Protein AF-A0A367IW61-F1 (afdb_monomer)

Foldseek 3Di:
DVVLVVVLVVLVVLLVVLVVVLVVLVVVLVVLVVVLVVLVVVLVVLVVVLVVLVVVVVVVVVDPDDDDPVVVVVSVVVNVVSVVVNVVSVVSSVVSVVVSVVSVVVSVVSVVVSVVSVVVSVVSVVVVVVVVVPPDDPDPPVVVVVVVVVVVVVVVVPPDDDDDDDDDDDDDDD

Radius of gyration: 47.65 Å; Cα contacts (8 Å, |Δi|>4): 72; chains: 1; bounding box: 83×23×164 Å

Sequence (174 aa):
MKAWTESYQVLVQMKNNRYQQLLQHQQRIQLYEQRLSETQAKLVQVMALESREIEKWNSLVESETWVTAEEHERIHNKLQNISERRSMCMASKAQQRQDIIAEAQKAKTQMTHILGIERGLISLKKQMELLEIKPAQKRASLRKMIGLIFAFTNITHRSIAPDSIQKRIGALYQ

Nearest PDB structures (foldseek):
  5sxb-assembly1_B  TM=8.712E-01  e=8.807E-02  Homo sapiens
  7p3r-assembly1_C  TM=4.407E-01  e=1.276E+00  Vibrio cholerae O1 biovar El Tor str. N16961
  6h2e-assembly1_Q-2  TM=5.428E-01  e=9.061E+00  Aeromonas hydrophila subsp. hydrophila AL09-71

Mean predicted aligned error: 14.03 Å

pLDDT: mean 81.29, std 20.7, range [35.03, 98.19]

Organism: Rhizopus azygosporus (NCBI:txid86630)

Solvent-accessible surface area (backbone atoms only — not comparable to full-atom values): 9932 Å² total; per-residue (Å²): 112,67,70,59,55,52,52,47,51,51,46,53,52,52,39,53,55,38,51,53,53,29,52,54,33,52,54,50,38,53,51,38,51,51,52,40,52,54,40,50,54,50,40,53,53,44,52,52,53,45,51,55,53,51,51,51,52,50,54,51,73,71,39,94,61,90,73,56,71,67,59,54,50,51,52,49,55,50,52,51,54,44,51,53,53,43,52,52,39,52,53,50,45,53,50,41,53,51,52,36,53,55,37,50,52,52,29,52,52,34,52,52,50,40,55,54,42,52,53,49,48,53,52,52,50,54,52,51,52,59,55,69,73,62,80,76,83,86,67,70,58,62,61,55,52,54,54,50,54,59,52,54,61,58,62,71,72,73,77,80,81,91,79,86,89,88,82,84,84,90,79,88,77,133

Secondary structure (DSSP, 8-state):
-HHHHHHHHHHHHHHHHHHHHHHHHHHHHHHHHHHHHHHHHHHHHHHHHHHHHHHHHHHHHHS-S---HHHHHHHHHHHHHHHHHHHHHHHHHHHHHHHHHHHHHHHHHHHHHHHHHHHHHHHHHHHHHHHHSSSSSSSHHHHHHHHHHHHHHHHTTSS---------------

Structure (mmCIF, N/CA/C/O backbone):
data_AF-A0A367IW61-F1
#
_entry.id   AF-A0A367IW61-F1
#
loop_
_atom_site.group_PDB
_atom_site.id
_atom_site.type_symbol
_atom_site.label_atom_id
_atom_site.label_alt_id
_atom_site.label_comp_id
_atom_site.label_asym_id
_atom_site.label_entity_id
_atom_site.label_seq_id
_atom_site.pdbx_PDB_ins_code
_atom_site.Cartn_x
_atom_site.Cartn_y
_atom_site.Cartn_z
_atom_site.occupancy
_atom_site.B_iso_or_equiv
_atom_site.auth_seq_id
_atom_site.auth_comp_id
_atom_site.auth_asym_id
_atom_site.auth_atom_id
_atom_site.pdbx_PDB_model_num
ATOM 1 N N . MET A 1 1 ? -32.535 -2.383 35.449 1.00 61.19 1 MET A N 1
ATOM 2 C CA . MET A 1 1 ? -31.719 -3.515 34.957 1.00 61.19 1 MET A CA 1
ATOM 3 C C . MET A 1 1 ? -31.729 -3.574 33.426 1.00 61.19 1 MET A C 1
ATOM 5 O O . MET A 1 1 ? -30.655 -3.439 32.865 1.00 61.19 1 MET A O 1
ATOM 9 N N . LYS A 1 2 ? -32.899 -3.608 32.754 1.00 71.06 2 LYS A N 1
ATOM 10 C CA . LYS A 1 2 ? -33.022 -3.638 31.272 1.00 71.06 2 LYS A CA 1
ATOM 11 C C . LYS A 1 2 ? -32.171 -2.607 30.502 1.00 71.06 2 LYS A C 1
ATOM 13 O O . LYS A 1 2 ? -31.377 -3.012 29.667 1.00 71.06 2 LYS A O 1
ATOM 18 N N . ALA A 1 3 ? -32.231 -1.321 30.860 1.00 80.38 3 ALA A N 1
ATOM 19 C CA . ALA A 1 3 ? -31.487 -0.264 30.153 1.00 80.38 3 ALA A CA 1
ATOM 20 C C . ALA A 1 3 ? -29.950 -0.447 30.148 1.00 80.38 3 ALA A C 1
ATOM 22 O O . ALA A 1 3 ? -29.277 -0.093 29.180 1.00 80.38 3 ALA A O 1
ATOM 23 N N . TRP A 1 4 ? -29.380 -1.019 31.216 1.00 80.94 4 TRP A N 1
ATOM 24 C CA . TRP A 1 4 ? -27.937 -1.280 31.311 1.00 80.94 4 TRP A CA 1
ATOM 25 C C . TRP A 1 4 ? -27.525 -2.471 30.443 1.00 80.94 4 TRP A C 1
ATOM 27 O O . TRP A 1 4 ? -26.511 -2.409 29.752 1.00 80.94 4 TRP A O 1
ATOM 37 N N . THR A 1 5 ? -28.347 -3.522 30.427 1.00 83.81 5 THR A N 1
ATOM 38 C CA . THR A 1 5 ? -28.160 -4.692 29.562 1.00 83.81 5 THR A CA 1
ATOM 39 C C . THR A 1 5 ? -28.281 -4.320 28.083 1.00 83.81 5 THR A C 1
ATOM 41 O O . THR A 1 5 ? -27.445 -4.732 27.284 1.00 83.81 5 THR A O 1
ATOM 44 N N . GLU A 1 6 ? -29.263 -3.491 27.724 1.00 88.56 6 GLU A N 1
ATOM 45 C CA . GLU A 1 6 ? -29.434 -2.957 26.365 1.00 88.56 6 GLU A CA 1
ATOM 46 C C . GLU A 1 6 ? -28.215 -2.120 25.945 1.00 88.56 6 GLU A C 1
ATOM 48 O O . GLU A 1 6 ? -27.627 -2.359 24.892 1.00 88.56 6 GLU A O 1
ATOM 53 N N . SER A 1 7 ? -27.757 -1.207 26.810 1.00 88.94 7 SER A N 1
ATOM 54 C CA . SER A 1 7 ? -26.557 -0.392 26.555 1.00 88.94 7 SER A CA 1
ATOM 55 C C . SER A 1 7 ? -25.299 -1.249 26.372 1.00 88.94 7 SER A C 1
ATOM 57 O O . SER A 1 7 ? -24.471 -0.976 25.501 1.00 88.94 7 SER A O 1
ATOM 59 N N . TYR A 1 8 ? -25.158 -2.315 27.164 1.00 91.12 8 TYR A N 1
ATOM 60 C CA . TYR A 1 8 ? -24.055 -3.264 27.040 1.00 91.12 8 TYR A CA 1
ATOM 61 C C . TYR A 1 8 ? -24.084 -3.991 25.688 1.00 91.12 8 TYR A C 1
ATOM 63 O O . TYR A 1 8 ? -23.063 -4.062 25.005 1.00 91.12 8 TYR A O 1
ATOM 71 N N . GLN A 1 9 ? -25.253 -4.485 25.269 1.00 93.31 9 GLN A N 1
ATOM 72 C CA . GLN A 1 9 ? -25.423 -5.163 23.980 1.00 93.31 9 GLN A CA 1
ATOM 73 C C . GLN A 1 9 ? -25.085 -4.248 22.798 1.00 93.31 9 GLN A C 1
ATOM 75 O O . GLN A 1 9 ? -24.364 -4.671 21.892 1.00 93.31 9 GLN A O 1
ATOM 80 N N . VAL A 1 10 ? -25.524 -2.985 22.838 1.00 94.81 10 VAL A N 1
ATOM 81 C CA . VAL A 1 10 ? -25.187 -1.986 21.810 1.00 94.81 10 VAL A CA 1
ATOM 82 C C . VAL A 1 10 ? -23.674 -1.806 21.704 1.00 94.81 10 VAL A C 1
ATOM 84 O O . VAL A 1 10 ? -23.122 -1.867 20.605 1.00 94.81 10 VAL A O 1
ATOM 87 N N . LEU A 1 11 ? -22.971 -1.649 22.829 1.00 94.81 11 LEU A N 1
ATOM 88 C CA . LEU A 1 11 ? -21.514 -1.506 22.817 1.00 94.81 11 LEU A CA 1
ATOM 89 C C . LEU A 1 11 ? -20.802 -2.759 22.289 1.00 94.81 11 LEU A C 1
ATOM 91 O O . LEU A 1 11 ? -19.840 -2.633 21.531 1.00 94.81 11 LEU A O 1
ATOM 95 N N . VAL A 1 12 ? -21.275 -3.963 22.624 1.00 95.88 12 VAL A N 1
ATOM 96 C CA . VAL A 1 12 ? -20.730 -5.211 22.062 1.00 95.88 12 VAL A CA 1
ATOM 97 C C . VAL A 1 12 ? -20.906 -5.247 20.543 1.00 95.88 12 VAL A C 1
ATOM 99 O O . VAL A 1 12 ? -19.949 -5.530 19.820 1.00 95.88 12 VAL A O 1
ATOM 102 N N . GLN A 1 13 ? -22.094 -4.905 20.041 1.00 96.81 13 GLN A N 1
ATOM 103 C CA . GLN A 1 13 ? -22.363 -4.866 18.605 1.00 96.81 13 GLN A CA 1
ATOM 104 C C . GLN A 1 13 ? -21.485 -3.826 17.895 1.00 96.81 13 GLN A C 1
ATOM 106 O O . GLN A 1 13 ? -20.878 -4.125 16.865 1.00 96.81 13 GLN A O 1
ATOM 111 N N . MET A 1 14 ? -21.350 -2.626 18.467 1.00 96.44 14 MET A N 1
ATOM 112 C CA . MET A 1 14 ? -20.455 -1.592 17.945 1.00 96.44 14 MET A CA 1
ATOM 113 C C . MET A 1 14 ? -19.005 -2.075 17.902 1.00 96.44 14 MET A C 1
ATOM 115 O O . MET A 1 14 ? -18.329 -1.864 16.895 1.00 96.44 14 MET A O 1
ATOM 119 N N . LYS A 1 15 ? -18.530 -2.760 18.952 1.00 97.12 15 LYS A N 1
ATOM 120 C CA . LYS A 1 15 ? -17.179 -3.334 18.986 1.00 97.12 15 LYS A CA 1
ATOM 121 C C . LYS A 1 15 ? -16.968 -4.321 17.843 1.00 97.12 15 LYS A C 1
ATOM 123 O O . LYS A 1 15 ? -15.979 -4.213 17.122 1.00 97.12 15 LYS A O 1
ATOM 128 N N . ASN A 1 16 ? -17.909 -5.243 17.652 1.00 96.81 16 ASN A N 1
ATOM 129 C CA . ASN A 1 16 ? -17.828 -6.260 16.606 1.00 96.81 16 ASN A CA 1
ATOM 130 C C . ASN A 1 16 ? -17.791 -5.624 15.211 1.00 96.81 16 ASN A C 1
ATOM 132 O O . ASN A 1 16 ? -16.925 -5.965 14.409 1.00 96.81 16 ASN A O 1
ATOM 136 N N . ASN A 1 17 ? -18.651 -4.636 14.945 1.00 97.50 17 ASN A N 1
ATOM 137 C CA . ASN A 1 17 ? -18.653 -3.910 13.672 1.00 97.50 17 ASN A CA 1
ATOM 138 C C . ASN A 1 17 ? -17.314 -3.204 13.411 1.00 97.50 17 ASN A C 1
ATOM 140 O O . ASN A 1 17 ? -16.779 -3.258 12.304 1.00 97.50 17 ASN A O 1
ATOM 144 N N . ARG A 1 18 ? -16.742 -2.566 14.438 1.00 96.56 18 ARG A N 1
ATOM 145 C CA . ARG A 1 18 ? -15.437 -1.895 14.344 1.00 96.56 18 ARG A CA 1
ATOM 146 C C . ARG A 1 18 ? -14.298 -2.887 14.120 1.00 96.56 18 ARG A C 1
ATOM 148 O O . ARG A 1 18 ? -13.388 -2.591 13.352 1.00 96.56 18 ARG A O 1
ATOM 155 N N . TYR A 1 19 ? -14.367 -4.067 14.732 1.00 97.75 19 TYR A N 1
ATOM 156 C CA . TYR A 1 19 ? -13.390 -5.132 14.519 1.00 97.75 19 TYR A CA 1
ATOM 157 C C . TYR A 1 19 ? -13.413 -5.647 13.074 1.00 97.75 19 TYR A C 1
ATOM 159 O O . TYR A 1 19 ? -12.361 -5.798 12.459 1.00 97.75 19 TYR A O 1
ATOM 167 N N . GLN A 1 20 ? -14.602 -5.822 12.488 1.00 97.88 20 GLN A N 1
ATOM 168 C CA . GLN A 1 20 ? -14.731 -6.180 11.070 1.00 97.88 20 GLN A CA 1
ATOM 169 C C . GLN A 1 20 ? -14.131 -5.104 10.153 1.00 97.88 20 GLN A C 1
ATOM 171 O O . GLN A 1 20 ? -13.399 -5.421 9.218 1.00 97.88 20 GLN A O 1
ATOM 176 N N . GLN A 1 21 ? -14.370 -3.822 10.446 1.00 97.19 21 GLN A N 1
ATOM 177 C CA . GLN A 1 21 ? -13.751 -2.718 9.702 1.00 97.19 21 GLN A CA 1
ATOM 178 C C . GLN A 1 21 ? -12.222 -2.721 9.835 1.00 97.19 21 GLN A C 1
ATOM 180 O O . GLN A 1 21 ? -11.522 -2.530 8.842 1.00 97.19 21 GLN A O 1
ATOM 185 N N . LEU A 1 22 ? -11.695 -2.957 11.041 1.00 97.69 22 LEU A N 1
ATOM 186 C CA . LEU A 1 22 ? -10.256 -3.067 11.283 1.00 97.69 22 LEU A CA 1
ATOM 187 C C . LEU A 1 22 ? -9.634 -4.182 10.434 1.00 97.69 22 LEU A C 1
ATOM 189 O O . LEU A 1 22 ? -8.638 -3.934 9.757 1.00 97.69 22 LEU A O 1
ATOM 193 N N . LEU A 1 23 ? -10.254 -5.365 10.415 1.00 97.69 23 LEU A N 1
ATOM 194 C CA . LEU A 1 23 ? -9.794 -6.500 9.616 1.00 97.69 23 LEU A CA 1
ATOM 195 C C . LEU A 1 23 ? -9.750 -6.154 8.119 1.00 97.69 23 LEU A C 1
ATOM 197 O O . LEU A 1 23 ? -8.759 -6.429 7.447 1.00 97.69 23 LEU A O 1
ATOM 201 N N . GLN A 1 24 ? -10.781 -5.479 7.605 1.00 98.12 24 GLN A N 1
ATOM 202 C CA . GLN A 1 24 ? -10.811 -5.026 6.211 1.00 98.12 24 GLN A CA 1
ATOM 203 C C . GLN A 1 24 ? -9.682 -4.035 5.891 1.00 98.12 24 GLN A C 1
ATOM 205 O O . GLN A 1 24 ? -9.076 -4.115 4.823 1.00 98.12 24 GLN A O 1
ATOM 210 N N . HIS A 1 25 ? -9.381 -3.094 6.795 1.00 97.44 25 HIS A N 1
ATOM 211 C CA . HIS A 1 25 ? -8.249 -2.179 6.614 1.00 97.44 25 HIS A CA 1
ATOM 212 C C . HIS A 1 25 ? -6.910 -2.930 6.618 1.00 97.44 25 HIS A C 1
ATOM 214 O O . HIS A 1 25 ? -6.064 -2.660 5.771 1.00 97.44 25 HIS A O 1
ATOM 220 N N . GLN A 1 26 ? -6.731 -3.905 7.512 1.00 97.06 26 GLN A N 1
ATOM 221 C CA . GLN A 1 26 ? -5.519 -4.732 7.564 1.00 97.06 26 GLN A CA 1
ATOM 222 C C . GLN A 1 26 ? -5.314 -5.541 6.276 1.00 97.06 26 GLN A C 1
ATOM 224 O O . GLN A 1 26 ? -4.210 -5.563 5.739 1.00 97.06 26 GLN A O 1
ATOM 229 N N . GLN A 1 27 ? -6.379 -6.132 5.727 1.00 97.94 27 GLN A N 1
ATOM 230 C CA . GLN A 1 27 ? -6.326 -6.839 4.442 1.00 97.94 27 GLN A CA 1
ATOM 231 C C . GLN A 1 27 ? -5.951 -5.906 3.282 1.00 97.94 27 GLN A C 1
ATOM 233 O O . GLN A 1 27 ? -5.142 -6.267 2.428 1.00 97.94 27 GLN A O 1
ATOM 238 N N . ARG A 1 28 ? -6.499 -4.681 3.252 1.00 98.00 28 ARG A N 1
ATOM 239 C CA . ARG A 1 28 ? -6.126 -3.677 2.241 1.00 98.00 28 ARG A CA 1
ATOM 240 C C . ARG A 1 28 ? -4.656 -3.274 2.339 1.00 98.00 28 ARG A C 1
ATOM 242 O O . ARG A 1 28 ? -4.004 -3.162 1.306 1.00 98.00 28 ARG A O 1
ATOM 249 N N . ILE A 1 29 ? -4.133 -3.098 3.553 1.00 97.94 29 ILE A N 1
ATOM 250 C CA . ILE A 1 29 ? -2.711 -2.800 3.776 1.00 97.94 29 ILE A CA 1
ATOM 251 C C . ILE A 1 29 ? -1.837 -3.917 3.198 1.00 97.94 29 ILE A C 1
ATOM 253 O O . ILE A 1 29 ? -0.960 -3.623 2.393 1.00 97.94 29 ILE A O 1
ATOM 257 N N . GLN A 1 30 ? -2.135 -5.183 3.510 1.00 97.38 30 GLN A N 1
ATOM 258 C CA . GLN A 1 30 ? -1.391 -6.335 2.978 1.00 97.38 30 GLN A CA 1
ATOM 259 C C . GLN A 1 30 ? -1.397 -6.374 1.443 1.00 97.38 30 GLN A C 1
ATOM 261 O O . GLN A 1 30 ? -0.363 -6.593 0.813 1.00 97.38 30 GLN A O 1
ATOM 266 N N . LEU A 1 31 ? -2.550 -6.102 0.822 1.00 97.56 31 LEU A N 1
ATOM 267 C CA . LEU A 1 31 ? -2.658 -6.017 -0.635 1.00 97.56 31 LEU A CA 1
ATOM 268 C C . LEU A 1 31 ? -1.770 -4.903 -1.213 1.00 97.56 31 LEU A C 1
ATOM 270 O O . LEU A 1 31 ? -1.128 -5.088 -2.248 1.00 97.56 31 LEU A O 1
ATOM 274 N N . TYR A 1 32 ? -1.736 -3.734 -0.574 1.00 97.00 32 TYR A N 1
ATOM 275 C CA . TYR A 1 32 ? -0.898 -2.623 -1.024 1.00 97.00 32 TYR A CA 1
ATOM 276 C C . TYR A 1 32 ? 0.592 -2.893 -0.814 1.00 97.00 32 TYR A C 1
ATOM 278 O O . TYR A 1 32 ? 1.391 -2.544 -1.680 1.00 97.00 32 TYR A O 1
ATOM 286 N N . GLU A 1 33 ? 0.968 -3.564 0.272 1.00 97.00 33 GLU A N 1
ATOM 287 C CA . GLU A 1 33 ? 2.341 -4.014 0.514 1.00 97.00 33 GLU A CA 1
ATOM 288 C C . GLU A 1 33 ? 2.803 -5.014 -0.552 1.00 97.00 33 GLU A C 1
ATOM 290 O O . GLU A 1 33 ? 3.906 -4.876 -1.088 1.00 97.00 33 GLU A O 1
ATOM 295 N N . GLN A 1 34 ? 1.941 -5.960 -0.939 1.00 97.94 34 GLN A N 1
ATOM 296 C CA . GLN A 1 34 ? 2.227 -6.882 -2.038 1.00 97.94 34 GLN A CA 1
ATOM 297 C C . GLN A 1 34 ? 2.447 -6.126 -3.357 1.00 97.94 34 GLN A C 1
ATOM 299 O O . GLN A 1 34 ? 3.468 -6.312 -4.021 1.00 97.94 34 GLN A O 1
ATOM 304 N N . ARG A 1 35 ? 1.535 -5.214 -3.719 1.00 96.50 35 ARG A N 1
ATOM 305 C CA . ARG A 1 35 ? 1.666 -4.387 -4.936 1.00 96.50 35 ARG A CA 1
ATOM 306 C C . ARG A 1 35 ? 2.928 -3.523 -4.924 1.00 96.50 35 ARG A C 1
A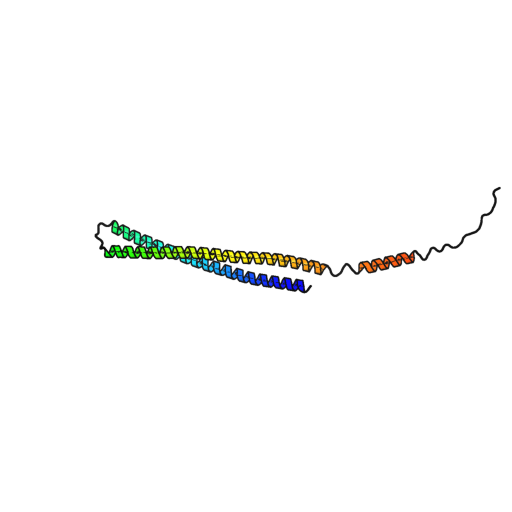TOM 308 O O . ARG A 1 35 ? 3.558 -3.334 -5.968 1.00 96.50 35 ARG A O 1
ATOM 315 N N . LEU A 1 36 ? 3.310 -3.011 -3.755 1.00 97.75 36 LEU A N 1
ATOM 316 C CA . LEU A 1 36 ? 4.542 -2.251 -3.571 1.00 97.75 36 LEU A CA 1
ATOM 317 C C . LEU A 1 36 ? 5.774 -3.117 -3.838 1.00 97.75 36 LEU A C 1
ATOM 319 O O . LEU A 1 36 ? 6.681 -2.673 -4.543 1.00 97.75 36 LEU A O 1
ATOM 323 N N . SER A 1 37 ? 5.786 -4.351 -3.331 1.00 97.12 37 SER A N 1
ATOM 324 C CA . SER A 1 37 ? 6.856 -5.320 -3.591 1.00 97.12 37 SER A CA 1
ATOM 325 C C . SER A 1 37 ? 6.979 -5.644 -5.085 1.00 97.12 37 SER A C 1
ATOM 327 O O . SER A 1 37 ? 8.064 -5.547 -5.660 1.00 97.12 37 SER A O 1
ATOM 329 N N . GLU A 1 38 ? 5.858 -5.912 -5.759 1.00 97.44 38 GLU A N 1
ATOM 330 C CA . GLU A 1 38 ? 5.830 -6.150 -7.208 1.00 97.44 38 GLU A CA 1
ATOM 331 C C . GLU A 1 38 ? 6.354 -4.940 -7.999 1.00 97.44 38 GLU A C 1
ATOM 333 O O . GLU A 1 38 ? 7.110 -5.082 -8.963 1.00 97.44 38 GLU A O 1
ATOM 338 N N . THR A 1 39 ? 5.987 -3.729 -7.578 1.00 96.44 39 THR A N 1
ATOM 339 C CA . THR A 1 39 ? 6.441 -2.480 -8.208 1.00 96.44 39 THR A CA 1
ATOM 340 C C . THR A 1 39 ? 7.937 -2.255 -7.988 1.00 96.44 39 THR A C 1
ATOM 342 O O . THR A 1 39 ? 8.636 -1.817 -8.902 1.00 96.44 39 THR A O 1
ATOM 345 N N . GLN A 1 40 ? 8.465 -2.601 -6.812 1.00 96.81 40 GLN A N 1
ATOM 346 C CA . GLN A 1 40 ? 9.903 -2.570 -6.540 1.00 96.81 40 GLN A CA 1
ATOM 347 C C . GLN A 1 40 ? 10.666 -3.557 -7.428 1.00 96.81 40 GLN A C 1
ATOM 349 O O . GLN A 1 40 ? 11.682 -3.176 -8.007 1.00 96.81 40 GLN A O 1
ATOM 354 N N . ALA A 1 41 ? 10.163 -4.782 -7.594 1.00 96.62 41 ALA A N 1
ATOM 355 C CA . ALA A 1 41 ? 10.773 -5.767 -8.484 1.00 96.62 41 ALA A CA 1
ATOM 356 C C . ALA A 1 41 ? 10.796 -5.276 -9.943 1.00 96.62 41 ALA A C 1
ATOM 358 O O . ALA A 1 41 ? 11.834 -5.341 -10.605 1.00 96.62 41 ALA A O 1
ATOM 359 N N . LYS A 1 42 ? 9.685 -4.703 -10.429 1.00 96.19 42 LYS A N 1
ATOM 360 C CA . LYS A 1 42 ? 9.613 -4.082 -11.764 1.00 96.19 42 LYS A CA 1
ATOM 361 C C . LYS A 1 42 ? 10.607 -2.934 -11.919 1.00 96.19 42 LYS A C 1
ATOM 363 O O . LYS A 1 42 ? 11.276 -2.848 -12.943 1.00 96.19 42 LYS A O 1
ATOM 368 N N . LEU A 1 43 ? 10.737 -2.075 -10.909 1.00 96.00 43 LEU A N 1
ATOM 369 C CA . LEU A 1 43 ? 11.688 -0.965 -10.934 1.00 96.00 43 LEU A CA 1
ATOM 370 C C . LEU A 1 43 ? 13.133 -1.463 -11.066 1.00 96.00 43 LEU A C 1
ATOM 372 O O . LEU A 1 43 ? 13.877 -0.928 -11.881 1.00 96.00 43 LEU A O 1
ATOM 376 N N . VAL A 1 44 ? 13.511 -2.508 -10.323 1.00 96.62 44 VAL A N 1
ATOM 377 C CA . VAL A 1 44 ? 14.843 -3.129 -10.435 1.00 96.62 44 VAL A CA 1
ATOM 378 C C . VAL A 1 44 ? 15.089 -3.641 -11.856 1.00 96.62 44 VAL A C 1
ATOM 380 O O . VAL A 1 44 ? 16.146 -3.380 -12.426 1.00 96.62 44 VAL A O 1
ATOM 383 N N . GLN A 1 45 ? 14.106 -4.312 -12.464 1.00 96.25 45 GLN A N 1
ATOM 384 C CA . GLN A 1 45 ? 14.215 -4.781 -13.850 1.00 96.25 45 GLN A CA 1
ATOM 385 C C . GLN A 1 45 ? 14.377 -3.623 -14.843 1.00 96.25 45 GLN A C 1
ATOM 387 O O . GLN A 1 45 ? 15.216 -3.697 -15.737 1.00 96.25 45 GLN A O 1
ATOM 392 N N . VAL A 1 46 ? 13.603 -2.546 -14.683 1.00 95.75 46 VAL A N 1
ATOM 393 C CA . VAL A 1 46 ? 13.694 -1.358 -15.546 1.00 95.75 46 VAL A CA 1
ATOM 394 C C . VAL A 1 46 ? 15.059 -0.683 -15.409 1.00 95.75 46 VAL A C 1
ATOM 396 O O . VAL A 1 46 ? 15.665 -0.367 -16.426 1.00 95.75 46 VAL A O 1
ATOM 399 N N . MET A 1 47 ? 15.582 -0.533 -14.189 1.00 94.75 47 MET A N 1
ATOM 400 C CA . MET A 1 47 ? 16.918 0.033 -13.957 1.00 94.75 47 MET A CA 1
ATOM 401 C C . MET A 1 47 ? 18.030 -0.833 -14.565 1.00 94.75 47 MET A C 1
ATOM 403 O O . MET A 1 47 ? 18.986 -0.307 -15.126 1.00 94.75 47 MET A O 1
ATOM 407 N N . ALA A 1 48 ? 17.899 -2.161 -14.502 1.00 95.38 48 ALA A N 1
ATOM 408 C CA . ALA A 1 48 ? 18.852 -3.064 -15.143 1.00 95.38 48 ALA A CA 1
ATOM 409 C C . ALA A 1 48 ? 18.821 -2.945 -16.678 1.00 95.38 48 ALA A C 1
ATOM 411 O O . ALA A 1 48 ? 19.867 -2.992 -17.321 1.00 95.38 48 ALA A O 1
ATOM 412 N N . LEU A 1 49 ? 17.634 -2.780 -17.275 1.00 94.88 49 LEU A N 1
ATOM 413 C CA . LEU A 1 49 ? 17.500 -2.513 -18.710 1.00 94.88 49 LEU A CA 1
ATOM 414 C C . LEU A 1 49 ? 18.101 -1.157 -19.089 1.00 94.88 49 LEU A C 1
ATOM 416 O O . LEU A 1 49 ? 18.799 -1.076 -20.093 1.00 94.88 49 LEU A O 1
ATOM 420 N N . GLU A 1 50 ? 17.865 -0.126 -18.280 1.00 93.38 50 GLU A N 1
ATOM 421 C CA . GLU A 1 50 ? 18.439 1.209 -18.466 1.00 93.38 50 GLU A CA 1
ATOM 422 C C . GLU A 1 50 ? 19.971 1.153 -18.484 1.00 93.38 50 GLU A C 1
ATOM 424 O O . GLU A 1 50 ? 20.574 1.602 -19.454 1.00 93.38 50 GLU A O 1
ATOM 429 N N . SER A 1 51 ? 20.590 0.510 -17.485 1.00 93.75 51 SER A N 1
ATOM 430 C CA . SER A 1 51 ? 22.052 0.340 -17.414 1.00 93.75 51 SER A CA 1
ATOM 431 C C . SER A 1 51 ? 22.610 -0.316 -18.674 1.00 93.75 51 SER A C 1
ATOM 433 O O . SER A 1 51 ? 23.541 0.202 -19.280 1.00 93.75 51 SER A O 1
ATOM 435 N N . ARG A 1 52 ? 21.992 -1.415 -19.128 1.00 92.56 52 ARG A N 1
ATOM 436 C CA . ARG A 1 52 ? 22.440 -2.145 -20.325 1.00 92.56 52 ARG A CA 1
ATOM 437 C C . ARG A 1 52 ? 22.362 -1.308 -21.596 1.00 92.56 52 ARG A C 1
ATOM 439 O O . ARG A 1 52 ? 23.202 -1.458 -22.475 1.00 92.56 52 ARG A O 1
ATOM 446 N N . GLU A 1 53 ? 21.328 -0.486 -21.750 1.00 90.88 53 GLU A N 1
ATOM 447 C CA . GLU A 1 53 ? 21.196 0.362 -22.939 1.00 90.88 53 GLU A CA 1
ATOM 448 C C . GLU A 1 53 ? 22.125 1.582 -22.877 1.00 90.88 53 GLU A C 1
ATOM 450 O O . GLU A 1 53 ? 22.661 1.970 -23.911 1.00 90.88 53 GLU A O 1
ATOM 455 N N . ILE A 1 54 ? 22.390 2.126 -21.684 1.00 90.56 54 ILE A N 1
ATOM 456 C CA . ILE A 1 54 ? 23.413 3.165 -21.481 1.00 90.56 54 ILE A CA 1
ATOM 457 C C . ILE A 1 54 ? 24.807 2.612 -21.802 1.00 90.56 54 ILE A C 1
ATOM 459 O O . ILE A 1 54 ? 25.571 3.260 -22.507 1.00 90.56 54 ILE A O 1
ATOM 463 N N . GLU A 1 55 ? 25.133 1.403 -21.344 1.00 90.31 55 GLU A N 1
ATOM 464 C CA . GLU A 1 55 ? 26.408 0.742 -21.654 1.00 90.31 55 GLU A CA 1
ATOM 465 C C . GLU A 1 55 ? 26.593 0.541 -23.162 1.00 90.31 55 GLU A C 1
ATOM 467 O O . GLU A 1 55 ? 27.659 0.839 -23.694 1.00 90.31 55 GLU A O 1
ATOM 472 N N . LYS A 1 56 ? 25.545 0.106 -23.877 1.00 86.75 56 LYS A N 1
ATOM 473 C CA . LYS A 1 56 ? 25.582 -0.009 -25.345 1.00 86.75 56 LYS A CA 1
ATOM 474 C C . LYS A 1 56 ? 25.819 1.336 -26.015 1.00 86.75 56 LYS A C 1
ATOM 476 O O . LYS A 1 56 ? 26.647 1.422 -26.916 1.00 86.75 56 LYS A O 1
ATOM 481 N N . TRP A 1 57 ? 25.111 2.372 -25.572 1.00 86.25 57 TRP A N 1
ATOM 482 C CA . TRP A 1 57 ? 25.302 3.724 -26.083 1.00 86.25 57 TRP A CA 1
ATOM 483 C C . TRP A 1 57 ? 26.749 4.185 -25.889 1.00 86.25 57 TRP A C 1
ATOM 485 O O . TRP A 1 57 ? 27.388 4.605 -26.849 1.00 86.25 57 TRP A O 1
ATOM 495 N N . ASN A 1 58 ? 27.290 4.024 -24.682 1.00 88.50 58 ASN A N 1
ATOM 496 C CA . ASN A 1 58 ? 28.671 4.389 -24.379 1.00 88.50 58 ASN A CA 1
ATOM 497 C C . ASN A 1 58 ? 29.663 3.598 -25.239 1.00 88.50 58 ASN A C 1
ATOM 499 O O . ASN A 1 58 ? 30.558 4.201 -25.816 1.00 88.50 58 ASN A O 1
ATOM 503 N N . SER A 1 59 ? 29.458 2.288 -25.426 1.00 87.06 59 SER A N 1
ATOM 504 C CA . SER A 1 59 ? 30.338 1.483 -26.286 1.00 87.06 59 SER A CA 1
ATOM 505 C C . SER A 1 59 ? 30.334 1.934 -27.747 1.00 87.06 59 SER A C 1
ATOM 507 O O . SER A 1 59 ? 31.361 1.848 -28.409 1.00 87.06 59 SER A O 1
ATOM 509 N N . LEU A 1 60 ? 29.203 2.439 -28.253 1.00 82.38 60 LEU A N 1
ATOM 510 C CA . LEU A 1 60 ? 29.116 2.968 -29.613 1.00 82.38 60 LEU A CA 1
ATOM 511 C C . LEU A 1 60 ? 29.810 4.322 -29.727 1.00 82.38 60 LEU A C 1
ATOM 513 O O . LEU A 1 60 ? 30.510 4.558 -30.704 1.00 82.38 60 LEU A O 1
ATOM 517 N N . VAL A 1 61 ? 29.656 5.183 -28.719 1.00 82.25 61 VAL A N 1
ATOM 518 C CA . VAL A 1 61 ? 30.351 6.477 -28.652 1.00 82.25 61 VAL A CA 1
ATOM 519 C C . VAL A 1 61 ? 31.868 6.295 -28.542 1.00 82.25 61 VAL A C 1
ATOM 521 O O . VAL A 1 61 ? 32.618 7.071 -29.125 1.00 82.25 61 VAL A O 1
ATOM 524 N N . GLU A 1 62 ? 32.321 5.281 -27.805 1.00 84.75 62 GLU A N 1
ATOM 525 C CA . GLU A 1 62 ? 33.742 4.948 -27.642 1.00 84.75 62 GLU A CA 1
ATOM 526 C C . GLU A 1 62 ? 34.324 4.212 -28.855 1.00 84.75 62 GLU A C 1
ATOM 528 O O . GLU A 1 62 ? 35.532 4.253 -29.085 1.00 84.75 62 GLU A O 1
ATOM 533 N N . SER A 1 63 ? 33.484 3.531 -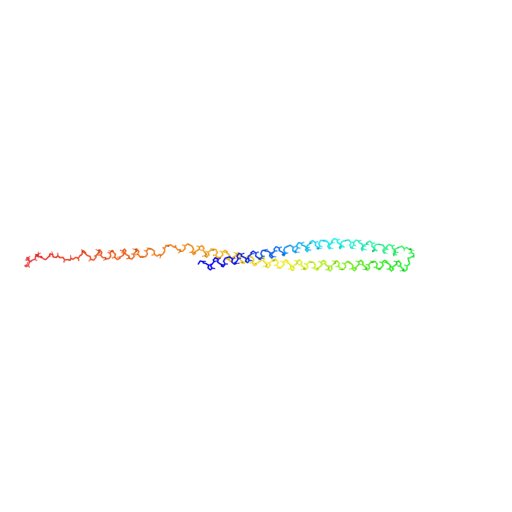29.636 1.00 78.81 63 SER A N 1
ATOM 534 C CA . SER A 1 63 ? 33.923 2.852 -30.848 1.00 78.81 63 SER A CA 1
ATOM 535 C C . SER A 1 63 ? 34.221 3.864 -31.959 1.00 78.81 63 SER A C 1
ATOM 537 O O . SER A 1 63 ? 33.379 4.687 -32.299 1.00 78.81 63 SER A O 1
ATOM 539 N N . GLU A 1 64 ? 35.385 3.762 -32.607 1.00 65.31 64 GLU A N 1
ATOM 540 C CA . GLU A 1 64 ? 35.736 4.562 -33.801 1.00 65.31 64 GLU A CA 1
ATOM 541 C C . GLU A 1 64 ? 34.924 4.168 -35.059 1.00 65.31 64 GLU A C 1
ATOM 543 O O . GLU A 1 64 ? 35.238 4.559 -36.186 1.00 65.31 64 GLU A O 1
ATOM 548 N N . THR A 1 65 ? 33.879 3.357 -34.894 1.00 68.56 65 THR A N 1
ATOM 549 C CA . THR A 1 65 ? 32.977 2.951 -35.967 1.00 68.56 65 THR A CA 1
ATOM 550 C C . THR A 1 65 ? 31.950 4.037 -36.259 1.00 68.56 65 THR A C 1
ATOM 552 O O . THR A 1 65 ? 31.209 4.468 -35.383 1.00 68.56 65 THR A O 1
ATOM 555 N N . TRP A 1 66 ? 31.859 4.439 -37.527 1.00 70.88 66 TRP A N 1
ATOM 556 C CA . TRP A 1 66 ? 30.812 5.335 -38.012 1.00 70.88 66 TRP A CA 1
ATOM 557 C C . TRP A 1 66 ? 29.440 4.665 -37.874 1.00 70.88 66 TRP A C 1
ATOM 559 O O . TRP A 1 66 ? 29.126 3.717 -38.595 1.00 70.88 66 TRP A O 1
ATOM 569 N N . VAL A 1 67 ? 28.626 5.163 -36.946 1.00 77.94 67 VAL A N 1
ATOM 570 C CA . VAL A 1 67 ? 27.243 4.722 -36.730 1.00 77.94 67 VAL A CA 1
ATOM 571 C C . VAL A 1 67 ? 26.297 5.635 -37.514 1.00 77.94 67 VAL A C 1
ATOM 573 O O . VAL A 1 67 ? 26.521 6.842 -37.615 1.00 77.94 67 VAL A O 1
ATOM 576 N N . THR A 1 68 ? 25.231 5.081 -38.094 1.00 82.25 68 THR A N 1
ATOM 577 C CA . THR A 1 68 ? 24.233 5.884 -38.812 1.00 82.25 68 THR A CA 1
ATOM 578 C C . THR A 1 68 ? 23.400 6.728 -37.840 1.00 82.25 68 THR A C 1
ATOM 580 O O . THR A 1 68 ? 23.177 6.348 -36.688 1.00 82.25 68 THR A O 1
ATOM 583 N N . ALA A 1 69 ? 22.890 7.870 -38.314 1.00 84.06 69 ALA A N 1
ATOM 584 C CA . ALA A 1 69 ? 21.989 8.721 -37.532 1.00 84.06 69 ALA A CA 1
ATOM 585 C C . ALA A 1 69 ? 20.724 7.967 -37.068 1.00 84.06 69 ALA A C 1
ATOM 587 O O . ALA A 1 69 ? 20.263 8.172 -35.948 1.00 84.06 69 ALA A O 1
ATOM 588 N N . GLU A 1 70 ? 20.217 7.047 -37.894 1.00 86.94 70 GLU A N 1
ATOM 589 C CA . GLU A 1 70 ? 19.059 6.200 -37.576 1.00 86.94 70 GLU A CA 1
ATOM 590 C C . GLU A 1 70 ? 19.308 5.288 -36.365 1.00 86.94 70 GLU A C 1
ATOM 592 O O . GLU A 1 70 ? 18.432 5.125 -35.516 1.00 86.94 70 GLU A O 1
ATOM 597 N N . GLU A 1 71 ? 20.504 4.703 -36.242 1.00 82.94 71 GLU A N 1
ATOM 598 C CA . GLU A 1 71 ? 20.823 3.823 -35.112 1.00 82.94 71 GLU A CA 1
ATOM 599 C C . GLU A 1 71 ? 21.029 4.633 -33.818 1.00 82.94 71 GLU A C 1
ATOM 601 O O . GLU A 1 71 ? 20.583 4.213 -32.747 1.00 82.94 71 GLU A O 1
ATOM 606 N N . HIS A 1 72 ? 21.590 5.846 -33.915 1.00 83.38 72 HIS A N 1
ATOM 607 C CA . HIS A 1 72 ? 21.621 6.795 -32.796 1.00 83.38 72 HIS A CA 1
ATOM 608 C C . HIS A 1 72 ? 20.210 7.165 -32.317 1.00 83.38 72 HIS A C 1
ATOM 610 O O . HIS A 1 72 ? 19.926 7.098 -31.117 1.00 83.38 72 HIS A O 1
ATOM 616 N N . GLU A 1 73 ? 19.314 7.519 -33.242 1.00 87.75 73 GLU A N 1
ATOM 617 C CA . GLU A 1 73 ? 17.920 7.849 -32.935 1.00 87.75 73 GLU A CA 1
ATOM 618 C C . GLU A 1 73 ? 17.190 6.656 -32.299 1.00 87.75 73 GLU A C 1
ATOM 620 O O . GLU A 1 73 ? 16.485 6.805 -31.297 1.00 87.75 73 GLU A O 1
ATOM 625 N N . ARG A 1 74 ? 17.410 5.443 -32.816 1.00 88.88 74 ARG A N 1
ATOM 626 C CA . ARG A 1 74 ? 16.825 4.214 -32.272 1.00 88.88 74 ARG A CA 1
ATOM 627 C C . ARG A 1 74 ? 17.208 3.985 -30.811 1.00 88.88 74 ARG A C 1
ATOM 629 O O . ARG A 1 74 ? 16.336 3.668 -29.994 1.00 88.88 74 ARG A O 1
ATOM 636 N N . ILE A 1 75 ? 18.490 4.117 -30.472 1.00 85.62 75 ILE A N 1
ATOM 637 C CA . ILE A 1 75 ? 18.970 3.917 -29.096 1.00 85.62 75 ILE A CA 1
ATOM 638 C C . ILE A 1 75 ? 18.462 5.036 -28.188 1.00 85.62 75 ILE A C 1
ATOM 640 O O . ILE A 1 75 ? 17.987 4.752 -27.086 1.00 85.62 75 ILE A O 1
ATOM 644 N N . HIS A 1 76 ? 18.474 6.282 -28.665 1.00 87.88 76 HIS A N 1
ATOM 645 C CA . HIS A 1 76 ? 17.929 7.420 -27.930 1.00 87.88 76 HIS A CA 1
ATOM 646 C C . HIS A 1 76 ? 16.446 7.220 -27.582 1.00 87.88 76 HIS A C 1
ATOM 648 O O . HIS A 1 76 ? 16.072 7.273 -26.409 1.00 87.88 76 HIS A O 1
ATOM 654 N N . ASN A 1 77 ? 15.618 6.870 -28.571 1.00 92.31 77 ASN A N 1
ATOM 655 C CA . ASN A 1 77 ? 14.195 6.586 -28.377 1.00 92.31 77 ASN A CA 1
ATOM 656 C C . ASN A 1 77 ? 13.977 5.438 -27.384 1.00 92.31 77 ASN A C 1
ATOM 658 O O . ASN A 1 77 ? 13.056 5.461 -26.563 1.00 92.31 77 ASN A O 1
ATOM 662 N N . LYS A 1 78 ? 14.829 4.410 -27.417 1.00 92.69 78 LYS A N 1
ATOM 663 C CA . LYS A 1 78 ? 14.748 3.294 -26.472 1.00 92.69 78 LYS A CA 1
ATOM 664 C C . LYS A 1 78 ? 15.095 3.717 -25.043 1.00 92.69 78 LYS A C 1
ATOM 666 O O . LYS A 1 78 ? 14.383 3.326 -24.119 1.00 92.69 78 LYS A O 1
ATOM 671 N N . LEU A 1 79 ? 16.137 4.527 -24.859 1.00 92.81 79 LEU A N 1
ATOM 672 C CA . LEU A 1 79 ? 16.508 5.089 -23.558 1.00 92.81 79 LEU A CA 1
ATOM 673 C C . LEU A 1 79 ? 15.411 6.000 -23.002 1.00 92.81 79 LEU A C 1
ATOM 675 O O . LEU A 1 79 ? 15.051 5.866 -21.831 1.00 92.81 79 LEU A O 1
ATOM 679 N N . GLN A 1 80 ? 14.820 6.853 -23.841 1.00 94.50 80 GLN A N 1
ATOM 680 C CA . GLN A 1 80 ? 13.694 7.697 -23.451 1.00 94.50 80 GLN A CA 1
ATOM 681 C C . GLN A 1 80 ? 12.511 6.853 -22.952 1.00 94.50 80 GLN A C 1
ATOM 683 O 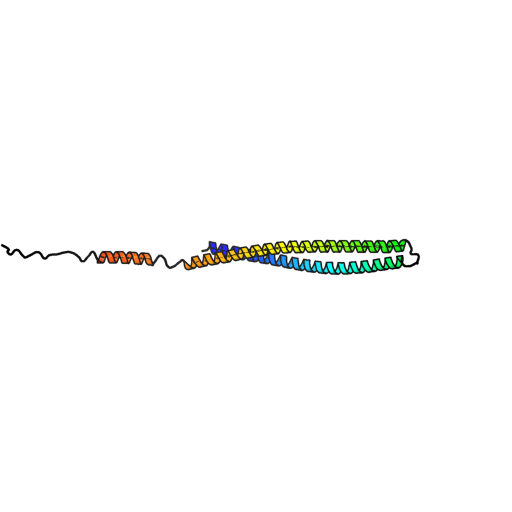O . GLN A 1 80 ? 12.037 7.058 -21.835 1.00 94.50 80 GLN A O 1
ATOM 688 N N . ASN A 1 81 ? 12.102 5.834 -23.713 1.00 96.00 81 ASN A N 1
ATOM 689 C CA . ASN A 1 81 ? 11.025 4.922 -23.312 1.00 96.00 81 ASN A CA 1
ATOM 690 C C . ASN A 1 81 ? 11.315 4.211 -21.975 1.00 96.00 81 ASN A C 1
ATOM 692 O O . ASN A 1 81 ? 10.418 3.998 -21.156 1.00 96.00 81 ASN A O 1
ATOM 696 N N . ILE A 1 82 ? 12.568 3.811 -21.732 1.00 94.56 82 ILE A N 1
ATOM 697 C CA . ILE A 1 82 ? 12.969 3.184 -20.464 1.00 94.56 82 ILE A CA 1
ATOM 698 C C . ILE A 1 82 ? 12.894 4.193 -19.307 1.00 94.56 82 ILE A C 1
ATOM 700 O O . ILE A 1 82 ? 12.368 3.854 -18.242 1.00 94.56 82 ILE A O 1
ATOM 704 N N . SER A 1 83 ? 13.349 5.428 -19.521 1.00 93.81 83 SER A N 1
ATOM 705 C CA . SER A 1 83 ? 13.287 6.517 -18.537 1.00 93.81 83 SER A CA 1
ATOM 706 C C . SER A 1 83 ? 11.843 6.877 -18.157 1.00 93.81 83 SER A C 1
ATOM 708 O O . SER A 1 83 ? 11.510 7.010 -16.972 1.00 93.81 83 SER A O 1
ATOM 710 N N . GLU A 1 84 ? 10.939 6.931 -19.137 1.00 95.62 84 GLU A N 1
ATOM 711 C CA . GLU A 1 84 ? 9.506 7.141 -18.905 1.00 95.62 84 GLU A CA 1
ATOM 712 C C . GLU A 1 84 ? 8.915 6.010 -18.052 1.00 95.62 84 GLU A C 1
ATOM 714 O O . GLU A 1 84 ? 8.286 6.258 -17.018 1.00 95.62 84 GLU A O 1
ATOM 719 N N . ARG A 1 85 ? 9.205 4.747 -18.398 1.00 95.12 85 ARG A N 1
ATOM 720 C CA . ARG A 1 85 ? 8.774 3.578 -17.608 1.00 95.12 85 ARG A CA 1
ATOM 721 C C . ARG A 1 85 ? 9.313 3.608 -16.180 1.00 95.12 85 ARG A C 1
ATOM 723 O O . ARG A 1 85 ? 8.588 3.250 -15.246 1.00 95.12 85 ARG A O 1
ATOM 730 N N . ARG A 1 86 ? 10.566 4.030 -15.984 1.00 95.75 86 ARG A N 1
ATOM 731 C CA . ARG A 1 86 ? 11.173 4.189 -14.655 1.00 95.75 86 ARG A CA 1
ATOM 732 C C . ARG A 1 86 ? 10.435 5.249 -13.844 1.00 95.75 86 ARG A C 1
ATOM 734 O O . ARG A 1 86 ? 10.089 4.996 -12.689 1.00 95.75 86 ARG A O 1
ATOM 741 N N . SER A 1 87 ? 10.152 6.395 -14.456 1.00 96.06 87 SER A N 1
ATOM 742 C CA . SER A 1 87 ? 9.412 7.496 -13.835 1.00 96.06 87 SER A CA 1
ATOM 743 C C . SER A 1 87 ? 8.008 7.060 -13.411 1.00 96.06 87 SER A C 1
ATOM 745 O O . SER A 1 87 ? 7.614 7.280 -12.265 1.00 96.06 87 SER A O 1
ATOM 747 N N . MET A 1 88 ? 7.294 6.330 -14.273 1.00 96.00 88 MET A N 1
ATOM 748 C CA . MET A 1 88 ? 5.988 5.749 -13.942 1.00 96.00 88 MET A CA 1
ATOM 749 C C . MET A 1 88 ? 6.064 4.771 -12.760 1.00 96.00 88 MET A C 1
ATOM 751 O O . MET A 1 88 ? 5.232 4.829 -11.854 1.00 96.00 88 MET A O 1
ATOM 755 N N . CYS A 1 89 ? 7.071 3.889 -12.728 1.00 95.62 89 CYS A N 1
ATOM 756 C CA . CYS A 1 89 ? 7.259 2.952 -11.615 1.00 95.62 89 CYS A CA 1
ATOM 757 C C . CYS A 1 89 ? 7.545 3.686 -10.297 1.00 95.62 89 CYS A C 1
ATOM 759 O O . CYS A 1 89 ? 6.999 3.322 -9.255 1.00 95.62 89 CYS A O 1
ATOM 761 N N . MET A 1 90 ? 8.372 4.732 -10.333 1.00 96.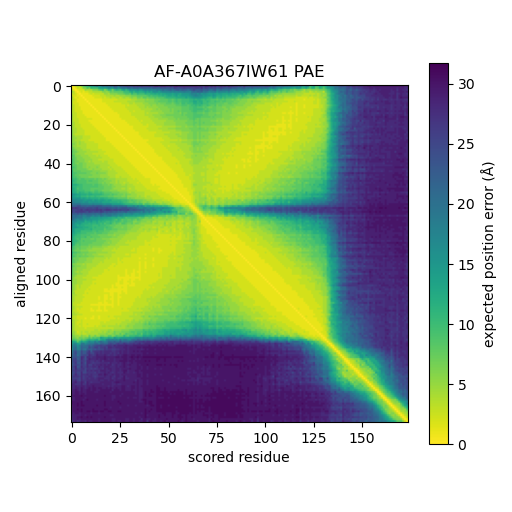50 90 MET A N 1
ATOM 762 C CA . MET A 1 90 ? 8.685 5.554 -9.162 1.00 96.50 90 MET A CA 1
ATOM 763 C C . MET A 1 90 ? 7.456 6.301 -8.639 1.00 96.50 90 MET A C 1
ATOM 765 O O . MET A 1 90 ? 7.207 6.284 -7.431 1.00 96.50 90 MET A O 1
ATOM 769 N N . ALA A 1 91 ? 6.659 6.892 -9.532 1.00 96.94 91 ALA A N 1
ATOM 770 C CA . ALA A 1 91 ? 5.406 7.549 -9.173 1.00 96.94 91 ALA A CA 1
ATOM 771 C C . ALA A 1 91 ? 4.408 6.554 -8.555 1.00 96.94 91 ALA A C 1
ATOM 773 O O . ALA A 1 91 ? 3.864 6.808 -7.481 1.00 96.94 91 ALA A O 1
ATOM 774 N N . SER A 1 92 ? 4.237 5.378 -9.170 1.00 96.38 92 SER A N 1
ATOM 775 C CA . SER A 1 92 ? 3.364 4.319 -8.649 1.00 96.38 92 SER A CA 1
ATOM 776 C C . SER A 1 92 ? 3.801 3.841 -7.259 1.00 96.38 92 SER A C 1
ATOM 778 O O . SER A 1 92 ? 2.982 3.755 -6.346 1.00 96.38 92 SER A O 1
ATOM 780 N N . LYS A 1 93 ? 5.107 3.623 -7.060 1.00 97.06 93 LYS A N 1
ATOM 781 C CA . LYS A 1 93 ? 5.695 3.263 -5.762 1.00 97.06 93 LYS A CA 1
ATOM 782 C C . LYS A 1 93 ? 5.422 4.327 -4.694 1.00 97.06 93 LYS A C 1
ATOM 784 O O . LYS A 1 93 ? 5.143 3.985 -3.544 1.00 97.06 93 LYS A O 1
ATOM 789 N N . ALA A 1 94 ? 5.535 5.609 -5.046 1.00 96.88 94 ALA A N 1
ATOM 790 C CA . ALA A 1 94 ? 5.256 6.711 -4.130 1.00 96.88 94 ALA A CA 1
ATOM 791 C C . ALA A 1 94 ? 3.771 6.750 -3.735 1.00 96.88 94 ALA A C 1
ATOM 793 O O . ALA A 1 94 ? 3.467 6.829 -2.545 1.00 96.88 94 ALA A O 1
ATOM 794 N N . GLN A 1 95 ? 2.866 6.599 -4.707 1.00 97.19 95 GLN A N 1
ATOM 795 C CA . GLN A 1 95 ? 1.424 6.550 -4.460 1.00 97.19 95 GLN A CA 1
ATOM 796 C C . GLN A 1 95 ? 1.042 5.379 -3.546 1.00 97.19 95 GLN A C 1
ATOM 798 O O . GLN A 1 95 ? 0.388 5.576 -2.528 1.00 97.19 95 GLN A O 1
ATOM 803 N N . GLN A 1 96 ? 1.532 4.171 -3.835 1.00 96.88 96 GLN A N 1
ATOM 804 C CA . GLN A 1 96 ? 1.248 2.980 -3.024 1.00 96.88 96 GLN A CA 1
ATOM 805 C C . GLN A 1 96 ? 1.689 3.150 -1.563 1.00 96.88 96 GLN A C 1
ATOM 807 O O . GLN A 1 96 ? 1.005 2.700 -0.646 1.00 96.88 96 GLN A O 1
ATOM 812 N N . ARG A 1 97 ? 2.815 3.836 -1.315 1.00 97.62 97 ARG A N 1
ATOM 813 C CA . ARG A 1 97 ? 3.2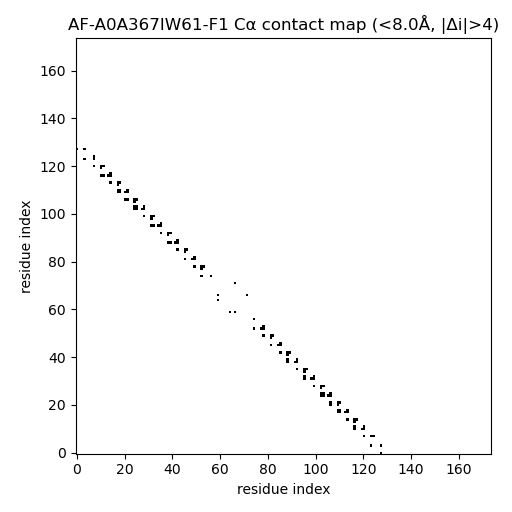46 4.168 0.053 1.00 97.62 97 ARG A CA 1
ATOM 814 C C . ARG A 1 97 ? 2.271 5.111 0.751 1.00 97.62 97 ARG A C 1
ATOM 816 O O . ARG A 1 97 ? 1.991 4.913 1.931 1.00 97.62 97 ARG A O 1
ATOM 823 N N . GLN A 1 98 ? 1.763 6.118 0.045 1.00 98.06 98 GLN A N 1
ATOM 824 C CA . GLN A 1 98 ? 0.748 7.017 0.595 1.00 98.06 98 GLN A CA 1
ATOM 825 C C . GLN A 1 98 ? -0.551 6.264 0.906 1.00 98.06 98 GLN A C 1
ATOM 827 O O . GLN A 1 98 ? -1.119 6.464 1.979 1.00 98.06 98 GLN A O 1
ATOM 832 N N . ASP A 1 99 ? -0.968 5.342 0.037 1.00 97.19 99 ASP A N 1
ATOM 833 C CA . ASP A 1 99 ? -2.167 4.524 0.241 1.00 97.19 99 ASP A CA 1
ATOM 834 C C . ASP A 1 99 ? -2.043 3.625 1.485 1.00 97.19 99 ASP A C 1
ATOM 836 O O . ASP A 1 99 ? -2.981 3.534 2.282 1.00 97.19 99 ASP A O 1
ATOM 840 N N . ILE A 1 100 ? -0.869 3.015 1.705 1.00 97.69 100 ILE A N 1
ATOM 841 C CA . ILE A 1 100 ? -0.567 2.236 2.920 1.00 97.69 100 ILE A CA 1
ATOM 842 C C . ILE A 1 100 ? -0.682 3.115 4.168 1.00 97.69 100 ILE A C 1
ATOM 844 O O . ILE A 1 100 ? -1.350 2.732 5.128 1.00 97.69 100 ILE A O 1
ATOM 848 N N . ILE A 1 101 ? -0.068 4.303 4.161 1.00 98.00 101 ILE A N 1
ATOM 849 C CA . ILE A 1 101 ? -0.116 5.234 5.300 1.00 98.00 101 ILE A CA 1
ATOM 850 C C . ILE A 1 101 ? -1.562 5.655 5.591 1.00 98.00 101 ILE A C 1
ATOM 852 O O . ILE A 1 101 ? -1.989 5.661 6.749 1.00 98.00 101 ILE A O 1
ATOM 856 N N . ALA A 1 102 ? -2.334 5.970 4.550 1.00 98.06 102 ALA A N 1
ATOM 857 C CA . ALA A 1 102 ? -3.726 6.374 4.683 1.00 98.06 102 ALA A CA 1
ATOM 858 C C . ALA A 1 102 ? -4.597 5.253 5.276 1.00 98.06 102 ALA A C 1
ATOM 860 O O . ALA A 1 102 ? -5.382 5.501 6.195 1.00 98.06 102 ALA A O 1
ATOM 861 N N . GLU A 1 103 ? -4.454 4.012 4.803 1.00 97.62 103 GLU A N 1
ATOM 862 C CA . GLU A 1 103 ? -5.190 2.871 5.360 1.00 97.62 103 GLU A CA 1
ATOM 863 C C . GLU A 1 103 ? -4.733 2.513 6.780 1.00 97.62 103 GLU A C 1
ATOM 865 O O . GLU A 1 103 ? -5.577 2.234 7.636 1.00 97.62 103 GLU A O 1
ATOM 870 N N . ALA A 1 104 ? -3.434 2.603 7.078 1.00 97.19 104 ALA A N 1
ATOM 871 C CA . ALA A 1 104 ? -2.902 2.395 8.425 1.00 97.19 104 ALA A CA 1
ATOM 872 C C . ALA A 1 104 ? -3.480 3.405 9.426 1.00 97.19 104 ALA A C 1
ATOM 874 O O . ALA A 1 104 ? -3.846 3.038 10.546 1.00 97.19 104 ALA A O 1
ATOM 875 N N . GLN A 1 105 ? -3.649 4.664 9.012 1.00 98.19 105 GLN A N 1
ATOM 876 C CA . GLN A 1 105 ? -4.287 5.675 9.848 1.00 98.19 105 GLN A CA 1
ATOM 877 C C . GLN A 1 105 ? -5.762 5.344 10.119 1.00 98.19 105 GLN A C 1
ATOM 879 O O . GLN A 1 105 ? -6.223 5.474 11.255 1.00 98.19 105 GLN A O 1
ATOM 884 N N . LYS A 1 106 ? -6.505 4.852 9.117 1.00 97.81 106 LYS A N 1
ATOM 885 C CA . LYS A 1 106 ? -7.894 4.398 9.314 1.00 97.81 106 LYS A C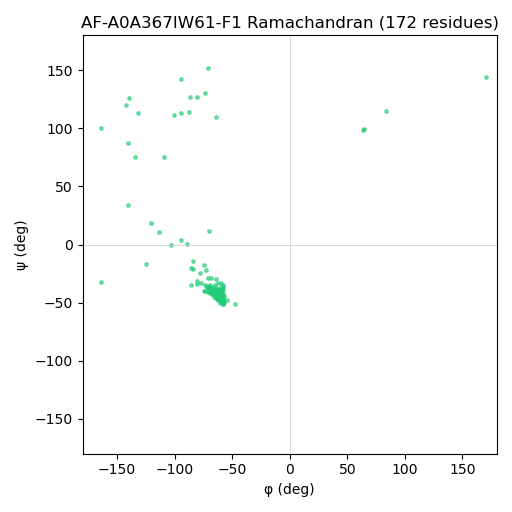A 1
ATOM 886 C C . LYS A 1 106 ? -7.966 3.207 10.273 1.00 97.81 106 LYS A C 1
ATOM 888 O O . LYS A 1 106 ? -8.792 3.220 11.187 1.00 97.81 106 LYS A O 1
ATOM 893 N N . ALA A 1 107 ? -7.078 2.222 10.123 1.00 97.19 107 ALA A N 1
ATOM 894 C CA . ALA A 1 107 ? -6.973 1.078 11.029 1.00 97.19 107 ALA A CA 1
ATOM 895 C C . ALA A 1 107 ? -6.692 1.522 12.475 1.00 97.19 107 ALA A C 1
ATOM 897 O O . ALA A 1 107 ? -7.373 1.089 13.407 1.00 97.19 107 ALA A O 1
ATOM 898 N N . LYS A 1 108 ? -5.754 2.458 12.664 1.00 97.69 108 LYS A N 1
ATOM 899 C CA . LYS A 1 108 ? -5.430 3.040 13.975 1.00 97.69 108 LYS A CA 1
ATOM 900 C C . LYS A 1 108 ? -6.643 3.708 14.626 1.00 97.69 108 LYS A C 1
ATOM 902 O O . LYS A 1 108 ? -6.886 3.513 15.820 1.00 97.69 108 LYS A O 1
ATOM 907 N N . THR A 1 109 ? -7.434 4.451 13.854 1.00 97.38 109 THR A N 1
ATOM 908 C CA . THR A 1 109 ? -8.686 5.048 14.341 1.00 97.38 109 THR A CA 1
ATOM 909 C C . THR A 1 109 ? -9.686 3.978 14.787 1.00 97.38 109 THR A C 1
ATOM 911 O O . THR A 1 109 ? -10.234 4.091 15.884 1.00 97.38 109 THR A O 1
ATOM 914 N N . GLN A 1 110 ? -9.885 2.905 14.008 1.00 96.62 110 GLN A N 1
ATOM 915 C CA . GLN A 1 110 ? -10.771 1.806 14.426 1.00 96.62 110 GLN A CA 1
ATOM 916 C C . GLN A 1 110 ? -10.291 1.151 15.724 1.00 96.62 110 GLN A C 1
ATOM 918 O O . GLN A 1 110 ? -11.093 0.946 16.634 1.00 96.62 110 GLN A O 1
ATOM 923 N N . MET A 1 111 ? -8.986 0.897 15.851 1.00 96.94 111 MET A N 1
ATOM 924 C CA . MET A 1 111 ? -8.403 0.331 17.069 1.00 96.94 111 MET A CA 1
ATOM 925 C C . MET A 1 111 ? -8.631 1.236 18.287 1.00 96.94 111 MET A C 1
ATOM 927 O O . MET A 1 111 ? -8.993 0.768 19.364 1.00 96.94 111 MET A O 1
ATOM 931 N N . THR A 1 112 ? -8.491 2.550 18.108 1.00 97.56 112 THR A N 1
ATOM 932 C CA . THR A 1 112 ? -8.717 3.533 19.177 1.00 97.56 112 THR A CA 1
ATOM 933 C C . THR A 1 112 ? -10.173 3.516 19.644 1.00 97.56 112 THR A C 1
ATOM 935 O O . THR A 1 112 ? -10.441 3.510 20.847 1.00 97.56 112 THR A O 1
ATOM 938 N N . HIS A 1 113 ? -11.125 3.440 18.711 1.00 97.06 113 HIS A N 1
ATOM 939 C CA . HIS A 1 113 ? -12.543 3.302 19.043 1.00 97.06 113 HIS A CA 1
ATOM 940 C C . HIS A 1 113 ? -12.850 1.987 19.766 1.00 97.06 113 HIS A C 1
ATOM 942 O O . HIS A 1 113 ? -13.595 2.004 20.743 1.00 97.06 113 HIS A O 1
ATOM 948 N N . ILE A 1 114 ? -12.263 0.867 19.330 1.00 97.81 114 ILE A N 1
ATOM 949 C CA . ILE A 1 114 ? -12.418 -0.436 19.995 1.00 97.81 114 ILE A CA 1
ATOM 950 C C . ILE A 1 114 ? -11.971 -0.339 21.456 1.00 97.81 114 ILE A C 1
ATOM 952 O O . ILE A 1 114 ? -12.747 -0.682 22.344 1.00 97.81 114 ILE A O 1
ATOM 956 N N . LEU A 1 115 ? -10.785 0.219 21.718 1.00 97.56 115 LEU A N 1
ATOM 957 C CA . LEU A 1 115 ? -10.278 0.411 23.082 1.00 97.56 115 LEU A CA 1
ATOM 958 C C . LEU A 1 115 ? -11.201 1.303 23.928 1.00 97.56 115 LEU A C 1
ATOM 960 O O . LEU A 1 115 ? -11.422 1.032 25.110 1.00 97.56 115 LEU A O 1
ATOM 964 N N . GLY A 1 116 ? -11.764 2.361 23.336 1.00 97.31 116 GLY A N 1
ATOM 965 C CA . GLY A 1 116 ? -12.756 3.212 23.998 1.00 97.31 116 GLY A CA 1
ATOM 966 C C . GLY A 1 116 ? -14.023 2.444 24.389 1.00 97.31 116 GLY A C 1
ATOM 967 O O . GLY A 1 116 ? -14.487 2.549 25.526 1.00 97.31 116 GLY A O 1
ATOM 968 N N . ILE A 1 117 ? -14.542 1.618 23.478 1.00 97.00 117 ILE A N 1
ATOM 969 C CA . ILE A 1 117 ? -15.713 0.767 23.721 1.00 97.00 117 ILE A CA 1
ATOM 970 C C . ILE A 1 117 ? -15.416 -0.275 24.804 1.00 97.00 117 ILE A C 1
ATOM 972 O O . ILE A 1 117 ? -16.240 -0.477 25.691 1.00 97.00 117 ILE A O 1
ATOM 976 N N . GLU A 1 118 ? -14.242 -0.905 24.786 1.00 96.50 118 GLU A N 1
ATOM 977 C CA . GLU A 1 118 ? -13.845 -1.892 25.796 1.00 96.50 118 GLU A CA 1
ATOM 978 C C . GLU A 1 118 ? -13.781 -1.291 27.199 1.00 96.50 118 GLU A C 1
ATOM 980 O O . GLU A 1 118 ? -14.300 -1.880 28.149 1.00 96.50 118 GLU A O 1
ATOM 985 N N . ARG A 1 119 ? -13.239 -0.075 27.333 1.00 95.81 119 ARG A N 1
ATOM 986 C CA . ARG A 1 119 ? -13.282 0.673 28.599 1.00 95.81 119 ARG A CA 1
ATOM 987 C C . ARG A 1 119 ? -14.722 0.941 29.046 1.00 95.81 119 ARG A C 1
ATOM 989 O O . ARG A 1 119 ? -15.034 0.760 30.224 1.00 95.81 119 ARG A O 1
ATOM 996 N N . GLY A 1 120 ? -15.601 1.320 28.117 1.00 94.75 120 GLY A N 1
ATOM 997 C CA . GLY A 1 120 ? -17.032 1.507 28.377 1.00 94.75 120 GLY A CA 1
ATOM 998 C C . GLY A 1 120 ? -17.719 0.227 28.864 1.00 94.75 120 GLY A C 1
ATOM 999 O O . GLY A 1 120 ? -18.399 0.246 29.888 1.00 94.75 120 GLY A O 1
ATOM 1000 N N . LEU A 1 121 ? -17.473 -0.903 28.194 1.00 94.88 121 LEU A N 1
ATOM 1001 C CA . LEU A 1 121 ? -17.998 -2.220 28.567 1.00 94.88 121 LEU A CA 1
ATOM 1002 C C . LEU A 1 121 ? -17.544 -2.648 29.967 1.00 94.88 121 LEU A C 1
ATOM 1004 O O . LEU A 1 121 ? -18.357 -3.147 30.743 1.00 94.88 121 LEU A O 1
ATOM 1008 N N . ILE A 1 122 ? -16.271 -2.428 30.314 1.00 94.62 122 ILE A N 1
ATOM 1009 C CA . ILE A 1 122 ? -15.742 -2.715 31.657 1.00 94.62 122 ILE A CA 1
ATOM 1010 C C . ILE A 1 122 ? -16.451 -1.856 32.710 1.00 94.62 122 ILE A C 1
ATOM 1012 O O . ILE A 1 122 ? -16.832 -2.367 33.763 1.00 94.62 122 ILE A O 1
ATOM 1016 N N . SER A 1 123 ? -16.639 -0.563 32.435 1.00 92.81 123 SER A N 1
ATOM 1017 C CA . SER A 1 123 ? -17.326 0.353 33.351 1.00 92.81 123 SER A CA 1
ATOM 1018 C C . SER A 1 123 ? -18.781 -0.066 33.590 1.00 92.81 123 SER A C 1
ATOM 1020 O O . SER A 1 123 ? -19.208 -0.192 34.738 1.00 92.81 123 SER A O 1
ATOM 1022 N N . LEU A 1 124 ? -19.517 -0.376 32.517 1.00 91.19 124 LEU A N 1
ATOM 1023 C CA . LEU A 1 124 ? -20.899 -0.855 32.603 1.00 91.19 124 LEU A CA 1
ATOM 1024 C C . LEU A 1 124 ? -20.998 -2.173 33.367 1.00 91.19 124 LEU A C 1
ATOM 1026 O O . LEU A 1 124 ? -21.866 -2.313 34.225 1.00 91.19 124 LEU A O 1
ATOM 1030 N N . LYS A 1 125 ? -20.086 -3.117 33.107 1.00 89.62 125 LYS A N 1
ATOM 1031 C CA . LYS A 1 125 ? -20.049 -4.399 33.817 1.00 89.62 125 LYS A CA 1
ATOM 1032 C C . LYS A 1 125 ? -19.889 -4.190 35.327 1.00 89.62 125 LYS A C 1
ATOM 1034 O O . LYS A 1 125 ? -20.683 -4.723 36.094 1.00 89.62 125 LYS A O 1
ATOM 1039 N N . LYS A 1 126 ? -18.955 -3.327 35.747 1.00 89.88 126 LYS A N 1
ATOM 1040 C CA . LYS A 1 126 ? -18.779 -2.961 37.165 1.00 89.88 126 LYS A CA 1
ATOM 1041 C C . LYS A 1 126 ? -20.037 -2.326 37.764 1.00 89.88 126 LYS A C 1
ATOM 1043 O O . LYS A 1 126 ? -20.393 -2.616 38.901 1.00 89.88 126 LYS A O 1
ATOM 1048 N N . GLN A 1 127 ? -20.721 -1.454 37.022 1.00 86.50 127 GLN A N 1
ATOM 1049 C CA . GLN A 1 127 ? -21.962 -0.825 37.489 1.00 86.50 127 GLN A CA 1
ATOM 1050 C C . GLN A 1 127 ? -23.101 -1.838 37.650 1.00 86.50 127 GLN A C 1
ATOM 1052 O O . GLN A 1 127 ? -23.839 -1.765 38.631 1.00 86.50 127 GLN A O 1
ATOM 1057 N N . MET A 1 128 ? -23.229 -2.792 36.726 1.00 84.69 128 MET A N 1
ATOM 1058 C CA . MET A 1 128 ? -24.207 -3.877 36.823 1.00 84.69 128 MET A CA 1
ATOM 1059 C C . MET A 1 128 ? -23.928 -4.773 38.036 1.00 84.69 128 MET A C 1
ATOM 1061 O O . MET A 1 128 ? -24.834 -4.985 38.838 1.00 84.69 128 MET A O 1
ATOM 1065 N N . GLU A 1 129 ? -22.673 -5.186 38.241 1.00 85.94 129 GLU A N 1
ATOM 1066 C CA . GLU A 1 129 ? -22.245 -5.980 39.405 1.00 85.94 129 GLU A CA 1
ATOM 1067 C C . GLU A 1 129 ? -22.567 -5.265 40.734 1.00 85.94 129 GLU A C 1
ATOM 1069 O O . GLU A 1 129 ? -23.141 -5.853 41.650 1.00 85.94 129 GLU A O 1
ATOM 1074 N N . LEU A 1 130 ? -22.292 -3.958 40.840 1.00 83.19 130 LEU A N 1
ATOM 1075 C CA . LEU A 1 130 ? -22.614 -3.162 42.035 1.00 83.19 130 LEU A CA 1
ATOM 1076 C C . LEU A 1 130 ? -24.124 -3.047 42.313 1.00 83.19 130 LEU A C 1
ATOM 1078 O O . LEU A 1 130 ? -24.530 -2.881 43.468 1.00 83.19 130 LEU A O 1
ATOM 1082 N N . LEU A 1 131 ? -24.956 -3.089 41.271 1.00 73.25 131 LEU A N 1
ATOM 1083 C CA . LEU A 1 131 ? -26.415 -3.051 41.391 1.00 73.25 131 LEU A CA 1
ATOM 1084 C C . LEU A 1 131 ? -26.994 -4.426 41.751 1.00 73.25 131 LEU A C 1
ATOM 1086 O O . LEU A 1 131 ? -27.962 -4.481 42.509 1.00 73.25 131 LEU A O 1
ATOM 1090 N N . GLU A 1 132 ? -26.386 -5.513 41.273 1.00 66.50 132 GLU A N 1
ATOM 1091 C CA . GLU A 1 132 ? -26.734 -6.898 41.623 1.00 66.50 132 GLU A CA 1
ATOM 1092 C C . GLU A 1 132 ? -26.334 -7.271 43.057 1.00 66.50 132 GLU A C 1
ATOM 1094 O O . GLU A 1 132 ? -27.029 -8.053 43.697 1.00 66.50 132 GLU A O 1
ATOM 1099 N N . ILE A 1 133 ? -25.289 -6.650 43.616 1.00 58.06 133 ILE A N 1
ATOM 1100 C CA . ILE A 1 133 ? -24.912 -6.798 45.036 1.00 58.06 133 ILE A CA 1
ATOM 1101 C C . ILE A 1 133 ? -25.873 -6.016 45.967 1.00 58.06 133 ILE A C 1
ATOM 1103 O O . ILE A 1 133 ? -25.950 -6.276 47.170 1.00 58.06 133 ILE A O 1
ATOM 1107 N N . LYS A 1 134 ? -26.654 -5.058 45.441 1.00 53.16 134 LYS A N 1
ATOM 1108 C CA . LYS A 1 134 ? -27.520 -4.161 46.232 1.00 53.16 134 LYS A CA 1
ATOM 1109 C C . LYS A 1 134 ? -28.975 -4.584 46.547 1.00 53.16 134 LYS A C 1
ATOM 1111 O O . LYS A 1 134 ? -29.604 -3.813 47.280 1.00 53.16 134 LYS A O 1
ATOM 1116 N N . PRO A 1 135 ? -29.557 -5.738 46.159 1.00 49.12 135 PRO A N 1
ATOM 1117 C CA . PRO A 1 135 ? -30.923 -6.078 46.544 1.00 49.12 135 PRO A CA 1
ATOM 1118 C C . PRO A 1 135 ? -30.963 -7.226 47.571 1.00 49.12 135 PRO A C 1
ATOM 1120 O O . PRO A 1 135 ? -31.334 -8.336 47.226 1.00 49.12 135 PRO A O 1
ATOM 1123 N N . ALA A 1 136 ? -30.629 -6.976 48.848 1.00 50.44 136 ALA A N 1
ATOM 1124 C CA . ALA A 1 136 ? -31.094 -7.850 49.949 1.00 50.44 136 ALA A CA 1
ATOM 1125 C C . ALA A 1 136 ? -30.979 -7.260 51.368 1.00 50.44 136 ALA A C 1
ATOM 1127 O O . ALA A 1 136 ? -31.802 -7.577 52.222 1.00 50.44 136 ALA A O 1
ATOM 1128 N N . GLN A 1 137 ? -29.992 -6.411 51.678 1.00 50.91 137 GLN A N 1
ATOM 1129 C CA . GLN A 1 137 ? -29.587 -6.264 53.091 1.00 50.91 137 GLN A CA 1
ATOM 1130 C C . GLN A 1 137 ? -30.046 -5.020 53.872 1.00 50.91 137 GLN A C 1
ATOM 1132 O O . GLN A 1 137 ? -29.743 -4.935 55.058 1.00 50.91 137 GLN A O 1
ATOM 1137 N N . LYS A 1 138 ? -30.801 -4.063 53.313 1.00 50.81 138 LYS A N 1
ATOM 1138 C CA . LYS A 1 138 ? -31.072 -2.793 54.038 1.00 50.81 138 LYS A CA 1
ATOM 1139 C C . LYS A 1 138 ? -32.527 -2.424 54.340 1.00 50.81 138 LYS A C 1
ATO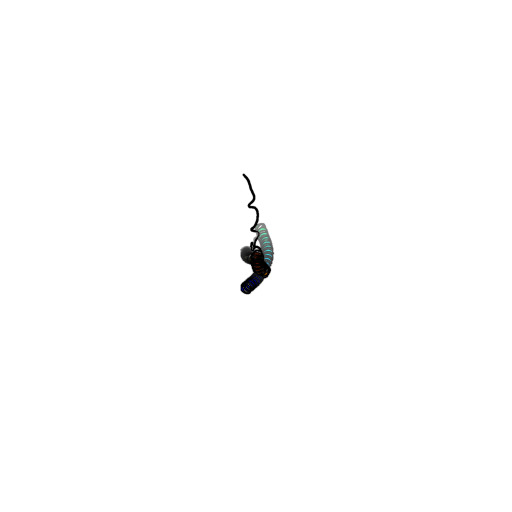M 1141 O O . LYS A 1 138 ? -32.790 -1.273 54.672 1.00 50.81 138 LYS A O 1
ATOM 1146 N N . ARG A 1 139 ? -33.485 -3.360 54.300 1.00 48.16 139 ARG A N 1
ATOM 1147 C CA . ARG A 1 139 ? -34.863 -3.068 54.774 1.00 48.16 139 ARG A CA 1
ATOM 1148 C C . ARG A 1 139 ? -35.423 -4.010 55.841 1.00 48.16 139 ARG A C 1
ATOM 1150 O O . ARG A 1 139 ? -36.357 -3.616 56.533 1.00 48.16 139 ARG A O 1
ATOM 1157 N N . ALA A 1 140 ? -34.836 -5.188 56.052 1.00 48.25 140 ALA A N 1
ATOM 1158 C CA . ALA A 1 140 ? -35.341 -6.140 57.046 1.00 48.25 140 ALA A CA 1
ATOM 1159 C C . ALA A 1 140 ? -34.847 -5.885 58.489 1.00 48.25 140 ALA A C 1
ATOM 1161 O O . ALA A 1 140 ? -35.503 -6.327 59.431 1.00 48.25 140 ALA A O 1
ATOM 1162 N N . SER A 1 141 ? -33.737 -5.162 58.699 1.00 55.09 141 SER A N 1
ATOM 1163 C CA . SER A 1 141 ? -33.171 -4.967 60.048 1.00 55.09 141 SER A CA 1
ATOM 1164 C C . SER A 1 141 ? -33.784 -3.792 60.819 1.00 55.09 141 SER A C 1
ATOM 1166 O O . SER A 1 141 ? -33.987 -3.906 62.023 1.00 55.09 141 SER A O 1
ATOM 1168 N N . LEU A 1 142 ? -34.161 -2.697 60.149 1.00 53.38 142 LEU A N 1
ATOM 1169 C CA . LEU A 1 142 ? -34.709 -1.506 60.818 1.00 53.38 142 LEU A CA 1
ATOM 1170 C C . LEU A 1 142 ? -36.117 -1.731 61.391 1.00 53.38 142 LEU A C 1
ATOM 1172 O O . LEU A 1 142 ? -36.396 -1.275 62.493 1.00 53.38 142 LEU A O 1
ATOM 1176 N N . ARG A 1 143 ? -36.988 -2.499 60.717 1.00 53.16 143 ARG A N 1
ATOM 1177 C CA . ARG A 1 143 ? -38.323 -2.826 61.264 1.00 53.16 143 ARG A CA 1
ATOM 1178 C C . ARG A 1 143 ? -38.258 -3.774 62.467 1.00 53.16 143 ARG A C 1
ATOM 1180 O O . ARG A 1 143 ? -39.036 -3.601 63.399 1.00 53.16 143 ARG A O 1
ATOM 1187 N N . LYS A 1 144 ? -37.312 -4.724 62.490 1.00 54.78 144 LYS A N 1
ATOM 1188 C CA . LYS A 1 144 ? -37.076 -5.582 63.667 1.00 54.78 144 LYS A CA 1
ATOM 1189 C C . LYS A 1 144 ? -36.467 -4.799 64.832 1.00 54.78 144 LYS A C 1
ATOM 1191 O O . LYS A 1 144 ? -36.871 -5.010 65.967 1.00 54.78 144 LYS A O 1
ATOM 1196 N N . MET A 1 145 ? -35.555 -3.866 64.553 1.00 51.28 145 MET A N 1
ATOM 1197 C CA . MET A 1 145 ? -34.903 -3.051 65.582 1.00 51.28 145 MET A CA 1
ATOM 1198 C C . MET A 1 145 ? -35.871 -2.040 66.223 1.00 51.28 145 MET A C 1
ATOM 1200 O O . MET A 1 145 ? -35.885 -1.910 67.440 1.00 51.28 145 MET A O 1
ATOM 1204 N N . ILE A 1 146 ? -36.753 -1.406 65.438 1.00 56.53 146 ILE A N 1
ATOM 1205 C CA . ILE A 1 146 ? -37.790 -0.500 65.969 1.00 56.53 146 ILE A CA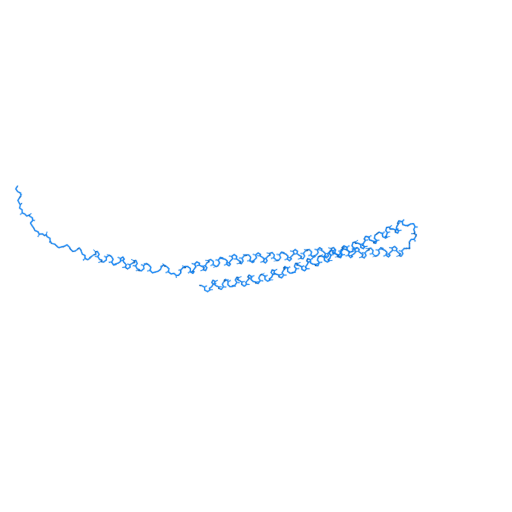 1
ATOM 1206 C C . ILE A 1 146 ? -38.847 -1.275 66.778 1.00 56.53 146 ILE A C 1
ATOM 1208 O O . ILE A 1 146 ? -39.244 -0.821 67.847 1.00 56.53 146 ILE A O 1
ATOM 1212 N N . GLY A 1 147 ? -39.255 -2.471 66.330 1.00 54.56 147 GLY A N 1
ATOM 1213 C CA . GLY A 1 147 ? -40.186 -3.325 67.082 1.00 54.56 147 GLY A CA 1
ATOM 1214 C C . GLY A 1 147 ? -39.627 -3.825 68.422 1.00 54.56 147 GLY A C 1
ATOM 1215 O O . GLY A 1 147 ? -40.365 -3.907 69.399 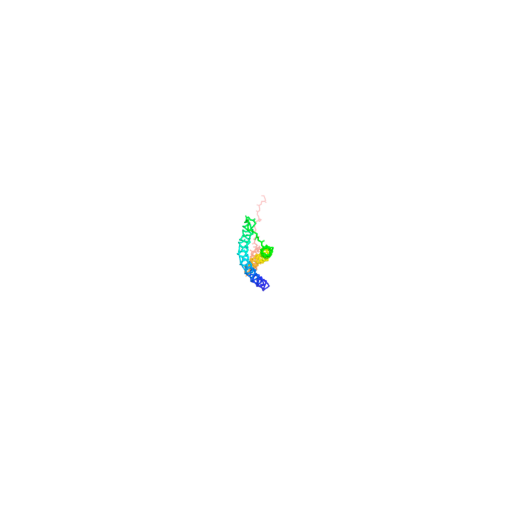1.00 54.56 147 GLY A O 1
ATOM 1216 N N . LEU A 1 148 ? -38.319 -4.098 68.494 1.00 55.53 148 LEU A N 1
ATOM 1217 C CA . LEU A 1 148 ? -37.636 -4.470 69.738 1.00 55.53 148 LEU A CA 1
ATOM 1218 C C . LEU A 1 148 ? -37.513 -3.290 70.712 1.00 55.53 148 LEU A C 1
ATOM 1220 O O . LEU A 1 148 ? -37.759 -3.469 71.900 1.00 55.53 148 LEU A O 1
ATOM 1224 N N . ILE A 1 149 ? -37.213 -2.080 70.229 1.00 55.25 149 ILE A N 1
ATOM 1225 C CA . ILE A 1 149 ? -37.118 -0.886 71.088 1.00 55.25 149 ILE A CA 1
ATOM 1226 C C . ILE A 1 149 ? -38.479 -0.557 71.727 1.00 55.25 149 ILE A C 1
ATOM 1228 O O . ILE A 1 149 ? -38.534 -0.316 72.930 1.00 55.25 149 ILE A O 1
ATOM 1232 N N . PHE A 1 150 ? -39.584 -0.649 70.975 1.00 52.34 150 PHE A N 1
ATOM 1233 C CA . PHE A 1 150 ? -40.934 -0.434 71.522 1.00 52.34 150 PHE A CA 1
ATOM 1234 C C . PHE A 1 150 ? -41.391 -1.527 72.506 1.00 52.34 150 PHE A C 1
ATOM 1236 O O . PHE A 1 150 ? -42.175 -1.246 73.415 1.00 52.34 150 PHE A O 1
ATOM 1243 N N . ALA A 1 151 ? -40.908 -2.766 72.358 1.00 54.12 151 ALA A N 1
ATOM 1244 C CA . ALA A 1 151 ? -41.183 -3.837 73.317 1.00 54.12 151 ALA A CA 1
ATOM 1245 C C . ALA A 1 151 ? -40.425 -3.627 74.641 1.00 54.12 151 ALA A C 1
ATOM 1247 O O . ALA A 1 151 ? -40.992 -3.846 75.709 1.00 54.12 151 ALA A O 1
ATOM 1248 N N . PHE A 1 152 ? -39.184 -3.133 74.592 1.00 49.81 152 PHE A N 1
ATOM 1249 C CA . PHE A 1 152 ? -38.390 -2.865 75.796 1.00 49.81 152 PHE A CA 1
ATOM 1250 C C . PHE A 1 152 ? -38.881 -1.646 76.590 1.00 49.81 152 PHE A C 1
ATOM 1252 O O . PHE A 1 152 ? -38.894 -1.702 77.818 1.00 49.81 152 PHE A O 1
ATOM 1259 N N . THR A 1 153 ? -39.364 -0.585 75.934 1.00 49.66 153 THR A N 1
ATOM 1260 C CA . THR A 1 153 ? -39.913 0.591 76.640 1.00 49.66 153 THR A CA 1
ATOM 1261 C C . THR A 1 153 ? -41.274 0.334 77.296 1.00 49.66 153 THR A C 1
ATOM 1263 O O . THR A 1 153 ? -41.632 1.027 78.242 1.00 49.66 153 THR A O 1
ATOM 1266 N N . ASN A 1 154 ? -42.032 -0.670 76.836 1.00 46.69 154 ASN A N 1
ATOM 1267 C CA . ASN A 1 154 ? -43.306 -1.060 77.458 1.00 46.69 154 ASN A CA 1
ATOM 1268 C C . ASN A 1 154 ? -43.149 -2.052 78.622 1.00 46.69 154 ASN A C 1
ATOM 1270 O O . ASN A 1 154 ? -44.051 -2.156 79.452 1.00 46.69 154 ASN A O 1
ATOM 1274 N N . ILE A 1 155 ? -42.022 -2.766 78.711 1.00 49.47 155 ILE A N 1
ATOM 1275 C CA . ILE A 1 155 ? -41.750 -3.690 79.823 1.00 49.47 155 ILE A CA 1
ATOM 1276 C C . ILE A 1 155 ? -41.247 -2.929 81.059 1.00 49.47 155 ILE A C 1
ATOM 1278 O O . ILE A 1 155 ? -41.573 -3.309 82.180 1.00 49.47 155 ILE A O 1
ATOM 1282 N N . THR A 1 156 ? -40.541 -1.808 80.890 1.00 47.66 156 THR A N 1
ATOM 1283 C CA . THR A 1 156 ? -40.021 -1.016 82.021 1.00 47.66 156 THR A CA 1
ATOM 1284 C C . THR A 1 156 ? -41.024 -0.032 82.629 1.00 47.66 156 THR A C 1
ATOM 1286 O O . THR A 1 156 ? -40.809 0.422 83.749 1.00 47.66 156 THR A O 1
ATOM 1289 N N . HIS A 1 157 ? -42.151 0.255 81.968 1.00 45.62 157 HIS A N 1
ATOM 1290 C CA . HIS A 1 157 ? -43.182 1.161 82.500 1.00 45.62 157 HIS A CA 1
ATOM 1291 C C . HIS A 1 157 ? -44.334 0.472 83.254 1.00 45.62 157 HIS A C 1
ATOM 1293 O O . HIS A 1 157 ? -45.264 1.152 83.686 1.00 45.62 157 HIS A O 1
ATOM 1299 N N . ARG A 1 158 ? -44.293 -0.857 83.451 1.00 47.50 158 ARG A N 1
ATOM 1300 C CA . ARG A 1 158 ? -45.379 -1.616 84.108 1.00 47.50 158 ARG A CA 1
ATOM 1301 C C . ARG A 1 158 ? -45.051 -2.255 85.464 1.00 47.50 158 ARG A C 1
ATOM 1303 O O . ARG A 1 158 ? -45.882 -3.009 85.957 1.00 47.50 158 ARG A O 1
ATOM 1310 N N . SER A 1 159 ? -43.920 -1.950 86.112 1.00 47.38 159 SER A N 1
ATOM 1311 C CA . SER A 1 159 ? -43.613 -2.543 87.432 1.00 47.38 159 SER A CA 1
ATOM 1312 C C . SER A 1 159 ? -42.961 -1.620 88.468 1.00 47.38 159 SER A C 1
ATOM 1314 O O . SER A 1 159 ? -42.173 -2.090 89.286 1.00 47.38 159 SER A O 1
ATOM 1316 N N . ILE A 1 160 ? -43.286 -0.327 88.484 1.00 46.66 160 ILE A N 1
ATOM 1317 C CA . ILE A 1 160 ? -43.023 0.505 89.670 1.00 46.66 160 ILE A CA 1
ATOM 1318 C C . ILE A 1 160 ? -44.275 1.335 89.960 1.00 46.66 160 ILE A C 1
ATOM 1320 O O . ILE A 1 160 ? -44.351 2.521 89.652 1.00 46.66 160 ILE A O 1
ATOM 1324 N N . ALA A 1 161 ? -45.290 0.669 90.510 1.00 40.66 161 ALA A N 1
ATOM 1325 C CA . ALA A 1 161 ? -46.297 1.333 91.327 1.00 40.66 161 ALA A CA 1
ATOM 1326 C C . ALA A 1 161 ? -45.753 1.368 92.770 1.00 40.66 161 ALA A C 1
ATOM 1328 O O . ALA A 1 161 ? -45.331 0.320 93.268 1.00 40.66 161 ALA A O 1
ATOM 1329 N N . PRO A 1 162 ? -45.692 2.537 93.426 1.00 47.38 162 PRO A N 1
ATOM 1330 C CA . PRO A 1 162 ? -45.282 2.641 94.815 1.00 47.38 162 PRO A CA 1
ATOM 1331 C C . PRO A 1 162 ? -46.516 2.453 95.695 1.00 47.38 162 PRO A C 1
ATOM 1333 O O . PRO A 1 162 ? -47.389 3.311 95.674 1.00 47.38 162 PRO A O 1
ATOM 1336 N N . ASP A 1 163 ? -46.588 1.383 96.487 1.00 37.69 163 ASP A N 1
ATOM 1337 C CA . ASP A 1 163 ? -47.627 1.279 97.513 1.00 37.69 163 ASP A CA 1
ATOM 1338 C C . ASP A 1 163 ? -47.067 0.872 98.882 1.00 37.69 163 ASP A C 1
ATOM 1340 O O . ASP A 1 163 ? -46.607 -0.242 99.124 1.00 37.69 163 ASP A O 1
ATOM 1344 N N . SER A 1 164 ? -47.183 1.849 99.784 1.00 41.41 164 SER A N 1
ATOM 1345 C CA . SER A 1 164 ? -47.456 1.729 101.217 1.00 41.41 164 SER A CA 1
ATOM 1346 C C . SER A 1 164 ? -46.448 1.015 102.127 1.00 41.41 164 SER A C 1
ATOM 1348 O O . SER A 1 164 ? -46.578 -0.177 102.365 1.00 41.41 164 SER A O 1
ATOM 1350 N N . ILE A 1 165 ? -45.606 1.794 102.825 1.00 37.16 165 ILE A N 1
ATOM 1351 C CA . ILE A 1 165 ? -45.423 1.648 104.286 1.00 37.16 165 ILE A CA 1
ATOM 1352 C C . ILE A 1 165 ? -45.310 3.050 104.916 1.00 37.16 165 ILE A C 1
ATOM 1354 O O . ILE A 1 165 ? -44.229 3.595 105.113 1.00 37.16 165 ILE A O 1
ATOM 1358 N N . GLN A 1 166 ? -46.458 3.639 105.259 1.00 39.28 166 GLN A N 1
ATOM 1359 C CA . GLN A 1 166 ? -46.567 4.571 106.383 1.00 39.28 166 GLN A CA 1
ATOM 1360 C C . GLN A 1 166 ? -47.007 3.761 107.609 1.00 39.28 166 GLN A C 1
ATOM 1362 O O . GLN A 1 166 ? -48.146 3.298 107.636 1.00 39.28 166 GLN A O 1
ATOM 1367 N N . LYS A 1 167 ? -46.148 3.630 108.631 1.00 37.66 167 LYS A N 1
ATOM 1368 C CA . LYS A 1 167 ? -46.448 4.020 110.028 1.00 37.66 167 LYS A CA 1
ATOM 1369 C C . LYS A 1 167 ? -45.382 3.558 111.028 1.00 37.66 167 LYS A C 1
ATOM 1371 O O . LYS A 1 167 ? -44.931 2.420 110.997 1.00 37.66 167 LYS A O 1
ATOM 1376 N N . ARG A 1 168 ? -45.192 4.452 112.010 1.00 36.09 168 ARG A N 1
ATOM 1377 C CA . ARG A 1 168 ? -44.327 4.448 113.206 1.00 36.09 168 ARG A CA 1
ATOM 1378 C C . ARG A 1 168 ? -42.910 4.910 112.865 1.00 36.09 168 ARG A C 1
ATOM 1380 O O . ARG A 1 168 ? -42.225 4.282 112.084 1.00 36.09 168 ARG A O 1
ATOM 1387 N N . ILE A 1 169 ? -42.445 6.040 113.388 1.00 39.69 169 ILE A N 1
ATOM 1388 C CA . ILE A 1 169 ? -42.362 6.319 114.825 1.00 39.69 169 ILE A CA 1
ATOM 1389 C C . ILE A 1 169 ? -42.702 7.788 115.117 1.00 39.69 169 ILE A C 1
ATOM 1391 O O . ILE A 1 169 ? -42.022 8.703 114.669 1.00 39.69 169 ILE A O 1
ATOM 1395 N N . GLY A 1 170 ? -43.744 7.982 115.924 1.00 35.03 170 GLY A N 1
ATOM 1396 C CA . GLY A 1 170 ? -43.728 8.991 116.971 1.00 35.03 170 GLY A CA 1
ATOM 1397 C C . GLY A 1 170 ? -43.432 8.259 118.276 1.00 35.03 170 GLY A C 1
ATOM 1398 O O . GLY A 1 170 ? -44.242 7.437 118.700 1.00 35.03 170 GLY A O 1
ATOM 1399 N N . ALA A 1 171 ? -42.255 8.508 118.844 1.00 37.38 171 ALA A N 1
ATOM 1400 C CA . ALA A 1 171 ? -41.923 8.308 120.249 1.00 37.38 171 ALA A CA 1
ATOM 1401 C C . ALA A 1 171 ? -40.629 9.085 120.554 1.00 37.38 171 ALA A C 1
ATOM 1403 O O . ALA A 1 171 ? -39.538 8.629 120.239 1.00 37.38 171 ALA A O 1
ATOM 1404 N N . LEU A 1 172 ? -40.825 10.261 121.157 1.00 37.31 172 LEU A N 1
ATOM 1405 C CA . LEU A 1 172 ? -40.076 10.775 122.310 1.00 37.31 172 LEU A CA 1
ATOM 1406 C C . LEU A 1 172 ? -38.571 11.076 122.164 1.00 37.31 172 LEU A C 1
ATOM 1408 O O . LEU A 1 172 ? -37.734 10.211 122.373 1.00 37.31 172 LEU A O 1
ATOM 1412 N N . TYR A 1 173 ? -38.283 12.361 121.962 1.00 37.75 173 TYR A N 1
ATOM 1413 C CA . TYR A 1 173 ? -37.344 13.196 122.740 1.00 37.75 173 TYR A CA 1
ATOM 1414 C C . TYR A 1 173 ? -38.084 14.554 122.863 1.00 37.75 173 TYR A C 1
ATOM 1416 O O . TYR A 1 173 ? -38.618 15.010 121.849 1.00 37.75 173 TYR A O 1
ATOM 1424 N N . GLN A 1 174 ? -38.355 15.224 123.994 1.00 36.31 174 GLN A N 1
ATOM 1425 C CA . GLN A 1 174 ? -37.652 15.378 125.280 1.00 36.31 174 GLN A CA 1
ATOM 1426 C C . GLN A 1 174 ? -36.141 15.419 125.161 1.00 36.31 174 GLN A C 1
ATOM 1428 O O . GLN A 1 174 ? -35.546 14.333 125.072 1.00 36.31 174 GLN A O 1
#